Protein AF-A0A552UW07-F1 (afdb_monomer_lite)

Foldseek 3Di:
DDDDADDDVVLLVVLVVLLVVLVPPDPPDVSVVSNVVSVVNNVVVCVVVVVPPPPPPPPDD

Structure (mmCIF, N/CA/C/O backbone):
data_AF-A0A552UW07-F1
#
_entry.id   AF-A0A552UW07-F1
#
loo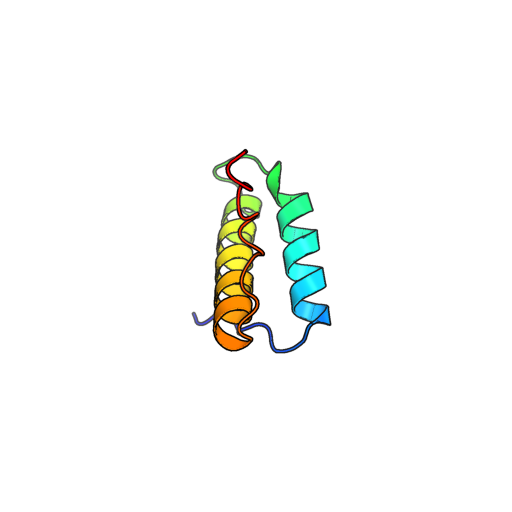p_
_atom_site.group_PDB
_atom_site.id
_atom_site.type_symbol
_atom_site.label_atom_id
_atom_site.label_alt_id
_atom_site.label_comp_id
_atom_site.label_asym_id
_atom_site.label_entity_id
_atom_site.label_seq_id
_atom_site.pdbx_PDB_ins_code
_atom_site.Cartn_x
_atom_site.Cartn_y
_atom_site.Cartn_z
_atom_site.occupancy
_atom_site.B_iso_or_equiv
_atom_site.auth_seq_id
_atom_site.auth_comp_id
_atom_site.auth_asym_id
_atom_site.auth_atom_id
_atom_site.pdbx_PDB_model_num
ATOM 1 N N . MET A 1 1 ? 8.628 -4.419 11.908 1.00 37.22 1 MET A N 1
ATOM 2 C CA . MET A 1 1 ? 8.591 -5.676 11.133 1.00 37.22 1 MET A CA 1
ATOM 3 C C . MET A 1 1 ? 8.534 -5.241 9.690 1.00 37.22 1 MET A C 1
ATOM 5 O O . MET A 1 1 ? 7.593 -4.540 9.365 1.00 37.22 1 MET A O 1
ATOM 9 N N . GLY A 1 2 ? 9.574 -5.517 8.900 1.00 48.00 2 GLY A N 1
ATOM 10 C CA . GLY A 1 2 ? 9.587 -5.122 7.492 1.00 48.00 2 GLY A CA 1
ATOM 11 C C . GLY A 1 2 ? 8.598 -5.991 6.734 1.00 48.00 2 GLY A C 1
ATOM 12 O O . GLY A 1 2 ? 8.771 -7.210 6.703 1.00 48.00 2 GLY A O 1
ATOM 13 N N . LEU A 1 3 ? 7.538 -5.383 6.211 1.00 57.97 3 LEU A N 1
ATOM 14 C CA . LEU A 1 3 ? 6.719 -6.017 5.189 1.00 57.97 3 LEU A CA 1
ATOM 15 C C . LEU A 1 3 ? 7.605 -6.218 3.958 1.00 57.97 3 LEU A C 1
ATOM 17 O O . LEU A 1 3 ? 8.471 -5.393 3.670 1.00 57.97 3 LEU A O 1
ATOM 21 N N . GLN A 1 4 ? 7.477 -7.372 3.306 1.00 71.06 4 GLN A N 1
ATOM 22 C CA . GLN A 1 4 ? 8.272 -7.640 2.114 1.00 71.06 4 GLN A CA 1
ATOM 23 C C . GLN A 1 4 ? 7.773 -6.723 0.990 1.00 71.06 4 GLN A C 1
ATOM 25 O O . GLN A 1 4 ? 6.556 -6.647 0.806 1.00 71.06 4 GLN A O 1
ATOM 30 N N . PRO A 1 5 ? 8.669 -6.031 0.269 1.00 75.00 5 PRO A N 1
ATOM 31 C CA . PRO A 1 5 ? 8.274 -5.261 -0.902 1.00 75.00 5 PRO A CA 1
ATOM 32 C C . PRO A 1 5 ? 7.704 -6.209 -1.958 1.00 75.00 5 PRO A C 1
ATOM 34 O O . PRO A 1 5 ? 8.109 -7.377 -2.033 1.00 75.00 5 PRO A O 1
ATOM 37 N N . LEU A 1 6 ? 6.764 -5.712 -2.758 1.00 85.88 6 LEU A N 1
ATOM 38 C CA . LEU A 1 6 ? 6.261 -6.449 -3.915 1.00 85.88 6 LEU A CA 1
ATOM 39 C C . LEU A 1 6 ? 7.438 -6.676 -4.872 1.00 85.88 6 LEU A C 1
ATOM 41 O O . LEU A 1 6 ? 8.232 -5.769 -5.099 1.00 85.88 6 LEU A O 1
ATOM 45 N N . GLN A 1 7 ? 7.596 -7.885 -5.408 1.00 82.25 7 GLN A N 1
ATOM 46 C CA . GLN A 1 7 ? 8.710 -8.201 -6.315 1.00 82.25 7 GLN A CA 1
ATOM 47 C C . GLN A 1 7 ? 8.248 -8.505 -7.737 1.00 82.25 7 GLN A C 1
ATOM 49 O O . GLN A 1 7 ? 9.069 -8.727 -8.626 1.00 82.25 7 GLN A O 1
ATOM 54 N N . SER A 1 8 ? 6.936 -8.584 -7.953 1.00 87.00 8 SER A N 1
ATOM 55 C CA . SER A 1 8 ? 6.338 -8.984 -9.222 1.00 87.00 8 SER A CA 1
ATOM 56 C C . SER A 1 8 ? 5.057 -8.211 -9.500 1.00 87.00 8 SER A C 1
ATOM 58 O O . SER A 1 8 ? 4.278 -7.931 -8.591 1.00 87.00 8 SER A O 1
ATOM 60 N N . GLU A 1 9 ? 4.769 -8.002 -10.783 1.00 86.38 9 GLU A N 1
ATOM 61 C CA . GLU A 1 9 ? 3.522 -7.379 -11.239 1.00 86.38 9 GLU A CA 1
ATOM 62 C C . GLU A 1 9 ? 2.274 -8.160 -10.778 1.00 86.38 9 GLU A C 1
ATOM 64 O O . GLU A 1 9 ? 1.243 -7.573 -10.473 1.00 86.38 9 GLU A O 1
ATOM 69 N N . GLU A 1 10 ? 2.362 -9.492 -10.654 1.00 88.81 10 GLU A N 1
ATOM 70 C CA . GLU A 1 10 ? 1.263 -10.310 -10.118 1.00 88.81 10 GLU A CA 1
ATOM 71 C C . GLU A 1 10 ? 0.968 -9.990 -8.641 1.00 88.81 10 GLU A C 1
ATOM 73 O O . GLU A 1 10 ? -0.190 -10.010 -8.219 1.00 88.81 10 GLU A O 1
ATOM 78 N N . GLU A 1 11 ? 2.001 -9.699 -7.844 1.00 88.56 11 GLU A N 1
ATOM 79 C CA . GLU A 1 11 ? 1.832 -9.293 -6.445 1.00 88.56 11 GLU A CA 1
ATOM 80 C C . GLU A 1 11 ? 1.246 -7.887 -6.366 1.00 88.56 11 GLU A C 1
ATOM 82 O O . GLU A 1 11 ? 0.314 -7.672 -5.595 1.00 88.56 11 GLU A O 1
ATOM 87 N N . TYR A 1 12 ? 1.720 -6.977 -7.219 1.00 89.00 12 TYR A N 1
ATOM 88 C CA . TYR A 1 12 ? 1.154 -5.642 -7.380 1.00 89.00 12 TYR A CA 1
ATOM 89 C C . TYR A 1 12 ? -0.333 -5.693 -7.738 1.00 89.00 12 TYR A C 1
ATOM 91 O O . TYR A 1 12 ? -1.154 -5.175 -6.992 1.00 89.00 12 TYR A O 1
ATOM 99 N N . GLN A 1 13 ? -0.726 -6.423 -8.786 1.00 90.06 13 GLN A N 1
ATOM 100 C CA . GLN A 1 13 ? -2.138 -6.545 -9.171 1.00 90.06 13 GLN A CA 1
ATOM 101 C C . GLN A 1 13 ? -3.007 -7.135 -8.054 1.00 90.06 13 GLN A C 1
ATOM 103 O O . GLN A 1 13 ? -4.140 -6.692 -7.857 1.00 90.06 13 GLN A O 1
ATOM 108 N N . LYS A 1 14 ? -2.499 -8.122 -7.304 1.00 90.31 14 LYS A N 1
ATOM 109 C CA . LYS A 1 14 ? -3.215 -8.680 -6.146 1.00 90.31 14 LYS A CA 1
ATOM 110 C C . LYS A 1 14 ? -3.355 -7.661 -5.022 1.00 90.31 14 LYS A C 1
ATOM 112 O O . LYS A 1 14 ? -4.440 -7.566 -4.453 1.00 90.31 14 LYS A O 1
ATOM 117 N N . ALA A 1 15 ? -2.293 -6.920 -4.712 1.00 90.44 15 ALA A N 1
ATOM 118 C CA .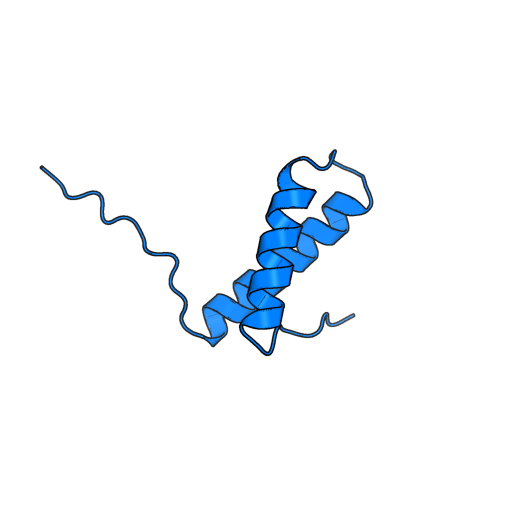 ALA A 1 15 ? -2.312 -5.880 -3.693 1.00 90.44 15 ALA A CA 1
ATOM 119 C C . ALA A 1 15 ? -3.298 -4.768 -4.070 1.00 90.44 15 ALA A C 1
ATOM 121 O O . ALA A 1 15 ? -4.179 -4.448 -3.278 1.00 90.44 15 ALA A O 1
ATOM 122 N N . THR A 1 16 ? -3.255 -4.277 -5.309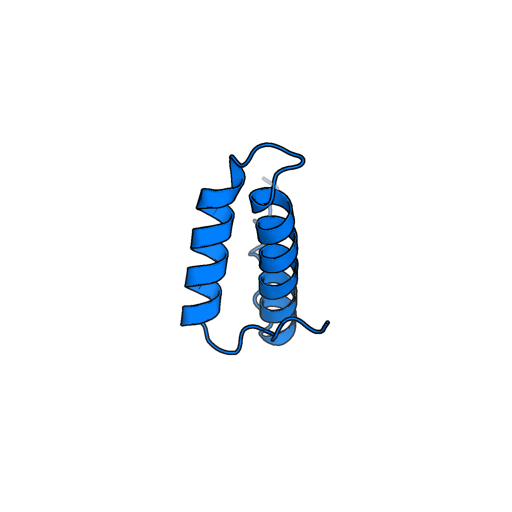 1.00 88.69 16 THR A N 1
ATOM 123 C CA . THR A 1 16 ? -4.172 -3.250 -5.820 1.00 88.69 16 THR A CA 1
ATOM 124 C C . THR A 1 16 ? -5.622 -3.732 -5.847 1.00 88.69 16 THR A C 1
ATOM 126 O O . THR A 1 16 ? -6.520 -3.017 -5.405 1.00 88.69 16 THR A O 1
ATOM 129 N N . ALA A 1 17 ? -5.884 -4.970 -6.280 1.00 90.81 17 ALA A N 1
ATOM 130 C CA . ALA A 1 17 ? -7.229 -5.546 -6.217 1.00 90.81 17 ALA A CA 1
ATOM 131 C C . ALA A 1 17 ? -7.740 -5.628 -4.771 1.00 90.81 17 ALA A C 1
ATOM 133 O O . ALA A 1 17 ? -8.894 -5.300 -4.498 1.00 90.81 17 ALA A O 1
ATOM 134 N N . ARG A 1 18 ? -6.866 -6.015 -3.838 1.00 90.25 18 ARG A N 1
ATOM 135 C CA . ARG A 1 18 ? -7.199 -6.115 -2.420 1.00 90.25 18 ARG A CA 1
ATOM 136 C C . ARG A 1 18 ? -7.453 -4.748 -1.790 1.00 90.25 18 ARG A C 1
ATOM 138 O O . ARG A 1 18 ? -8.414 -4.610 -1.044 1.00 90.25 18 ARG A O 1
ATOM 145 N N . ILE A 1 19 ? -6.665 -3.734 -2.143 1.00 90.94 19 ILE A N 1
ATOM 146 C CA . ILE A 1 19 ? -6.891 -2.333 -1.760 1.00 90.94 19 ILE A CA 1
ATOM 147 C C . ILE A 1 19 ? -8.286 -1.885 -2.192 1.00 90.94 19 ILE A C 1
ATOM 149 O O . ILE A 1 19 ? -9.004 -1.310 -1.386 1.00 90.94 19 ILE A O 1
ATOM 153 N N . ILE A 1 20 ? -8.710 -2.191 -3.423 1.00 88.81 20 ILE A N 1
ATOM 154 C CA . ILE A 1 20 ? -10.047 -1.832 -3.926 1.00 88.81 20 ILE A CA 1
ATOM 155 C C . ILE A 1 20 ? -11.158 -2.531 -3.127 1.00 88.81 20 ILE A C 1
ATOM 157 O O . ILE A 1 20 ? -12.179 -1.912 -2.825 1.00 88.81 20 ILE A O 1
ATOM 161 N N . GLU A 1 21 ? -10.972 -3.801 -2.756 1.00 88.44 21 GLU A N 1
ATOM 162 C CA . GLU A 1 21 ? -11.920 -4.519 -1.892 1.00 88.44 21 GLU A CA 1
ATOM 163 C C . GLU A 1 21 ? -12.001 -3.904 -0.489 1.00 88.44 21 GLU A C 1
ATOM 165 O O . GLU A 1 21 ? -13.093 -3.731 0.054 1.00 88.44 21 GLU A O 1
ATOM 170 N N . LEU A 1 22 ? -10.847 -3.551 0.079 1.00 87.38 22 LEU A N 1
ATOM 171 C CA . LEU A 1 22 ? -10.714 -2.958 1.407 1.00 87.38 22 LEU A CA 1
ATOM 172 C C . LEU A 1 22 ? -11.003 -1.451 1.417 1.00 87.38 22 LEU A C 1
ATOM 174 O O . LEU A 1 22 ? -11.120 -0.862 2.483 1.00 87.38 22 LEU A O 1
ATOM 178 N N . PHE A 1 23 ? -11.192 -0.815 0.260 1.00 81.00 23 PHE A N 1
ATOM 179 C CA . PHE A 1 23 ? -11.465 0.622 0.158 1.00 81.00 23 PHE A CA 1
ATOM 180 C C . PHE A 1 23 ? -12.795 1.022 0.820 1.00 81.00 23 PHE A C 1
ATOM 182 O O . PHE A 1 23 ? -12.993 2.177 1.185 1.00 81.00 23 PHE A O 1
ATOM 189 N N . ASN A 1 24 ? -13.716 0.064 0.982 1.00 81.00 24 ASN A N 1
ATOM 190 C CA . ASN A 1 24 ? -14.960 0.229 1.742 1.00 81.00 24 ASN A CA 1
ATOM 191 C C . ASN A 1 24 ? -14.875 -0.306 3.185 1.00 81.00 24 ASN A C 1
ATOM 193 O O . ASN A 1 24 ? -15.904 -0.365 3.861 1.00 81.00 24 ASN A O 1
ATOM 197 N N . ALA A 1 25 ? -13.700 -0.733 3.653 1.00 80.44 25 ALA A N 1
ATOM 198 C CA . ALA A 1 25 ? -13.531 -1.222 5.013 1.00 80.44 25 ALA A CA 1
ATOM 199 C C . ALA A 1 25 ? -13.816 -0.114 6.036 1.00 80.44 25 ALA A C 1
ATOM 201 O O . ALA A 1 25 ? -13.517 1.063 5.827 1.00 80.44 25 ALA A O 1
ATOM 202 N N . GLU A 1 26 ? -14.423 -0.495 7.157 1.00 78.75 26 GLU A N 1
ATOM 203 C CA . GLU A 1 26 ? -14.773 0.444 8.218 1.00 78.75 26 GLU A CA 1
ATOM 204 C C . GLU A 1 26 ? -13.520 0.813 9.030 1.00 78.75 26 GLU A C 1
ATOM 206 O O . GLU A 1 26 ? -12.718 -0.055 9.384 1.00 78.75 26 GLU A O 1
ATOM 211 N N . ALA A 1 27 ? -13.346 2.101 9.331 1.00 74.31 27 ALA A N 1
ATOM 212 C CA . ALA A 1 27 ? -12.186 2.592 10.074 1.00 74.31 27 ALA A CA 1
ATOM 213 C C . ALA A 1 27 ? -12.104 1.966 11.480 1.00 74.31 27 ALA A C 1
ATOM 215 O O . ALA A 1 27 ? -13.115 1.822 12.175 1.00 74.31 27 ALA A O 1
ATOM 216 N N . GLY A 1 28 ? -10.896 1.618 11.922 1.00 82.06 28 GLY A N 1
ATOM 217 C CA . GLY A 1 28 ? -10.635 0.947 13.195 1.00 82.06 28 GLY A CA 1
ATOM 218 C C . GLY A 1 28 ? -10.799 -0.576 13.161 1.00 82.06 28 GLY A C 1
ATOM 219 O O . GLY A 1 28 ? -10.843 -1.208 14.221 1.00 82.06 28 GLY A O 1
ATOM 220 N N . THR A 1 29 ? -10.907 -1.177 11.975 1.00 84.62 29 THR A N 1
ATOM 221 C CA . THR A 1 29 ? -10.933 -2.634 11.785 1.00 84.62 29 THR A CA 1
ATOM 222 C C . THR A 1 29 ? -9.570 -3.157 11.326 1.00 84.62 29 THR A C 1
ATOM 224 O O . THR A 1 29 ? -8.725 -2.411 10.844 1.00 84.62 29 THR A O 1
ATOM 227 N N . ALA A 1 30 ? -9.339 -4.469 11.452 1.00 86.12 30 ALA A N 1
ATOM 228 C CA . ALA A 1 30 ? -8.107 -5.095 10.955 1.00 86.12 30 ALA A CA 1
ATOM 229 C C . ALA A 1 30 ? -7.920 -4.926 9.433 1.00 86.12 30 ALA A C 1
ATOM 231 O O . ALA A 1 30 ? -6.804 -5.023 8.934 1.00 86.12 30 ALA A O 1
ATOM 232 N N . GLU A 1 31 ? -9.015 -4.664 8.718 1.00 86.31 31 GLU A N 1
ATOM 233 C CA . GLU A 1 31 ? -9.046 -4.404 7.282 1.00 86.31 31 GLU A CA 1
ATOM 234 C C . GLU A 1 31 ? -8.435 -3.039 6.929 1.00 86.31 31 GLU A C 1
ATOM 236 O O . GLU A 1 31 ? -7.764 -2.936 5.908 1.00 86.31 31 GLU A O 1
ATOM 241 N N . GLU A 1 32 ? -8.580 -2.021 7.787 1.00 86.62 32 GLU A N 1
ATOM 242 C CA . GLU A 1 32 ? -7.888 -0.730 7.636 1.00 86.62 32 GLU A CA 1
ATOM 243 C C . GLU A 1 32 ? -6.372 -0.898 7.808 1.00 86.62 32 GLU A C 1
ATOM 245 O O . GLU A 1 32 ? -5.597 -0.427 6.982 1.00 86.62 32 GLU A O 1
ATOM 250 N N . GLU A 1 33 ? -5.936 -1.625 8.842 1.00 87.75 33 GLU A N 1
ATOM 251 C CA . GLU A 1 33 ? -4.506 -1.880 9.066 1.00 87.75 33 GLU A CA 1
ATOM 252 C C . GLU A 1 33 ? -3.889 -2.692 7.908 1.00 87.75 33 GLU A C 1
ATOM 254 O O . GLU A 1 33 ? -2.710 -2.541 7.590 1.00 87.75 33 GLU A O 1
ATOM 259 N N . GLU A 1 34 ? -4.668 -3.574 7.272 1.00 88.19 34 GLU A N 1
ATOM 260 C CA . GLU A 1 34 ? -4.270 -4.285 6.050 1.00 88.19 34 GLU A CA 1
ATOM 261 C C . GLU A 1 34 ? -4.211 -3.336 4.843 1.00 88.19 34 GLU A C 1
ATOM 263 O O . GLU A 1 34 ? -3.239 -3.377 4.091 1.00 88.19 34 GLU A O 1
ATOM 268 N N . LEU A 1 35 ? -5.200 -2.451 4.691 1.00 89.69 35 LEU A N 1
ATOM 269 C CA . LEU A 1 35 ? -5.259 -1.449 3.628 1.00 89.69 35 LEU A CA 1
ATOM 270 C C . LEU A 1 35 ? -4.051 -0.503 3.668 1.00 89.69 35 LEU A C 1
ATOM 272 O O . LEU A 1 35 ? -3.398 -0.324 2.643 1.00 89.69 35 LEU A O 1
ATOM 276 N N . GLU A 1 36 ? -3.715 0.054 4.835 1.00 89.19 36 GLU A N 1
ATOM 277 C CA . GLU A 1 36 ? -2.559 0.950 5.002 1.00 89.19 36 GLU A CA 1
ATOM 278 C C . GLU A 1 36 ? -1.247 0.270 4.591 1.00 89.19 36 GLU A C 1
ATOM 280 O O . GLU A 1 36 ? -0.423 0.861 3.895 1.00 89.19 36 GLU A O 1
ATOM 285 N N . LYS A 1 37 ? -1.073 -1.002 4.964 1.00 88.94 37 LYS A N 1
ATOM 286 C CA . LYS A 1 37 ? 0.118 -1.785 4.607 1.00 88.94 37 LYS A CA 1
ATOM 287 C C . LYS A 1 37 ? 0.201 -2.075 3.117 1.00 88.94 37 LYS A C 1
ATOM 289 O O . LYS A 1 37 ? 1.283 -2.001 2.543 1.00 88.94 37 LYS A O 1
ATOM 294 N N . LEU A 1 38 ? -0.919 -2.440 2.498 1.00 89.75 38 LEU A N 1
ATOM 295 C CA . LEU A 1 38 ? -0.954 -2.709 1.064 1.00 89.75 38 LEU A CA 1
ATOM 296 C C . LEU A 1 38 ? -0.660 -1.436 0.267 1.00 89.75 38 LEU A C 1
ATOM 298 O O . LEU A 1 38 ? 0.071 -1.505 -0.715 1.00 89.75 38 LEU A O 1
ATOM 302 N N . LEU A 1 39 ? -1.181 -0.286 0.703 1.00 88.75 39 LEU A N 1
ATOM 303 C CA . LEU A 1 39 ? -0.896 1.010 0.086 1.00 88.75 39 LEU A CA 1
ATOM 304 C C . LEU A 1 39 ? 0.595 1.362 0.162 1.00 88.75 39 LEU A C 1
ATOM 306 O O . LEU A 1 39 ? 1.161 1.763 -0.851 1.00 88.75 39 LEU A O 1
ATOM 310 N N . GLU A 1 40 ? 1.241 1.162 1.316 1.00 90.50 40 GLU A N 1
ATOM 311 C CA . GLU A 1 40 ? 2.695 1.349 1.469 1.00 90.50 40 GLU A CA 1
ATOM 312 C C . GLU A 1 40 ? 3.476 0.445 0.499 1.00 90.50 40 GLU A C 1
ATOM 314 O O . GLU A 1 40 ? 4.317 0.925 -0.254 1.00 90.50 40 GLU A O 1
ATOM 319 N N . GLN A 1 41 ? 3.133 -0.846 0.429 1.00 89.06 41 GLN A N 1
ATOM 320 C CA . GLN A 1 41 ? 3.791 -1.806 -0.466 1.00 89.06 41 GLN A CA 1
ATOM 321 C C . GLN A 1 41 ? 3.638 -1.465 -1.953 1.00 89.06 41 GLN A C 1
ATOM 323 O O . GLN A 1 41 ? 4.582 -1.635 -2.723 1.00 89.06 41 GLN A O 1
ATOM 328 N N . VAL A 1 42 ? 2.440 -1.041 -2.358 1.00 89.25 42 VAL A N 1
ATOM 329 C 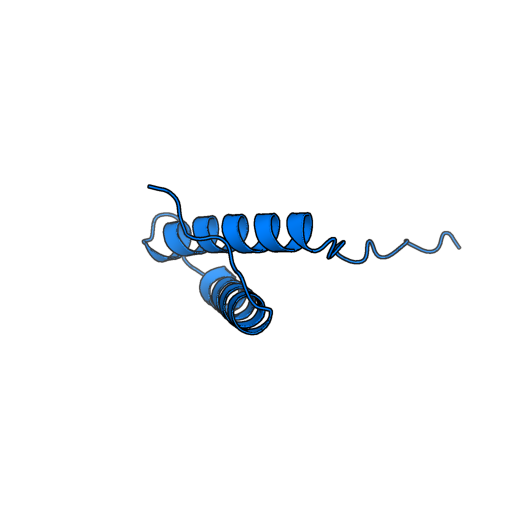CA . VAL A 1 42 ? 2.130 -0.630 -3.733 1.00 89.25 42 VAL A CA 1
ATOM 330 C C . VAL A 1 42 ? 2.901 0.635 -4.087 1.00 89.25 42 VAL A C 1
ATOM 332 O O . VAL A 1 42 ? 3.541 0.656 -5.131 1.00 89.25 42 VAL A O 1
ATOM 335 N N . THR A 1 43 ? 2.935 1.618 -3.186 1.00 88.06 43 THR A N 1
ATOM 336 C CA . THR A 1 43 ? 3.679 2.872 -3.383 1.00 88.06 43 THR A CA 1
ATOM 337 C C . THR A 1 43 ? 5.178 2.606 -3.533 1.00 88.06 43 THR A C 1
ATOM 339 O O . TH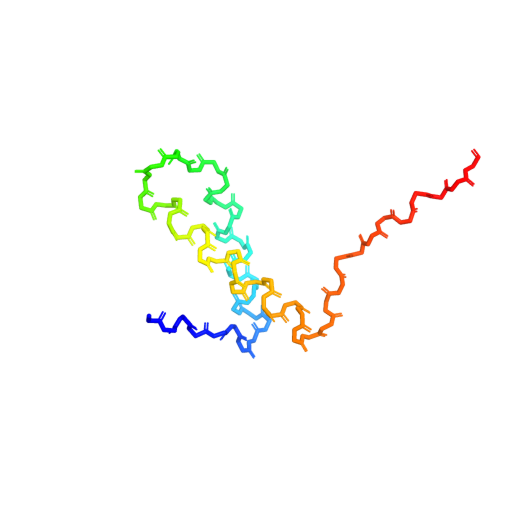R A 1 43 ? 5.786 3.049 -4.502 1.00 88.06 43 THR A O 1
ATOM 342 N N . ASP A 1 44 ? 5.763 1.800 -2.640 1.00 89.00 44 ASP A N 1
ATOM 343 C CA . ASP A 1 44 ? 7.177 1.409 -2.712 1.00 89.00 44 ASP A CA 1
ATOM 344 C C . ASP A 1 44 ? 7.507 0.698 -4.037 1.00 89.00 44 ASP A C 1
ATOM 346 O O . ASP A 1 44 ? 8.560 0.922 -4.638 1.00 89.00 44 ASP A O 1
ATOM 350 N N . TYR A 1 45 ? 6.608 -0.174 -4.508 1.00 88.50 45 TYR A N 1
ATOM 351 C CA . TYR A 1 45 ? 6.776 -0.882 -5.776 1.00 88.50 45 TYR A CA 1
ATOM 352 C C . TYR A 1 45 ? 6.716 0.059 -6.979 1.00 88.50 45 TYR A C 1
ATOM 354 O O . TYR A 1 45 ? 7.532 -0.072 -7.894 1.00 88.50 45 TYR A O 1
ATOM 362 N N . GLU A 1 46 ? 5.771 0.999 -6.972 1.00 87.44 46 GLU A N 1
ATOM 363 C CA . GLU A 1 46 ? 5.605 2.014 -8.010 1.00 87.44 46 GLU A CA 1
ATOM 364 C C . GLU A 1 46 ? 6.823 2.935 -8.083 1.00 87.44 46 GLU A C 1
ATOM 366 O O . GLU A 1 46 ? 7.360 3.141 -9.173 1.00 87.44 46 GLU A O 1
ATOM 371 N N . GLU A 1 47 ? 7.335 3.396 -6.938 1.00 87.12 47 GLU A N 1
ATOM 372 C CA . GLU A 1 47 ? 8.571 4.180 -6.860 1.00 87.12 47 GLU A CA 1
ATOM 373 C C . GLU A 1 47 ? 9.791 3.389 -7.359 1.00 87.12 47 GLU A C 1
ATOM 375 O O . GLU A 1 47 ? 10.610 3.922 -8.112 1.00 87.12 47 GLU A O 1
ATOM 380 N N . GLU A 1 48 ? 9.923 2.109 -6.989 1.00 87.38 48 GLU A N 1
ATOM 381 C CA . GLU A 1 48 ? 11.041 1.262 -7.430 1.00 87.38 48 GLU A CA 1
ATOM 382 C C . GLU A 1 48 ? 11.005 0.992 -8.943 1.00 87.38 48 GLU A C 1
ATOM 384 O O . GLU A 1 48 ? 12.051 0.966 -9.600 1.00 87.38 48 GLU A O 1
ATOM 389 N N . HIS A 1 49 ? 9.80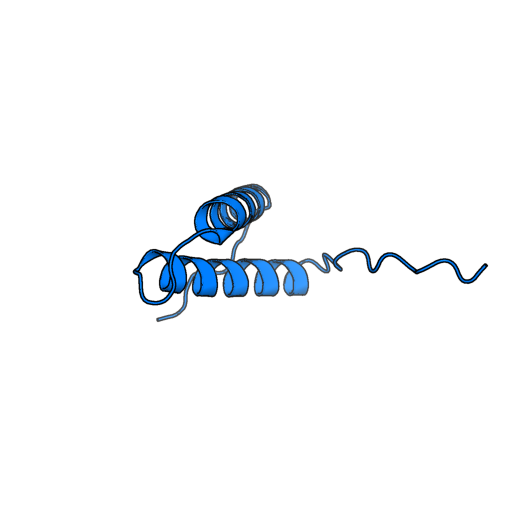9 0.798 -9.504 1.00 85.25 49 HIS A N 1
ATOM 390 C CA . HIS A 1 49 ? 9.621 0.458 -10.916 1.00 85.25 49 HIS A CA 1
ATOM 391 C C . HIS A 1 49 ? 9.424 1.683 -11.819 1.00 85.25 49 HIS A C 1
ATOM 393 O O . HIS A 1 49 ? 9.397 1.526 -13.041 1.00 85.25 49 HIS A O 1
ATOM 399 N N . GLY A 1 50 ? 9.325 2.888 -11.250 1.00 80.00 50 GLY A N 1
ATOM 400 C CA . GLY A 1 50 ? 9.010 4.107 -11.996 1.00 80.00 50 GLY A CA 1
ATOM 401 C C . GLY A 1 50 ? 7.621 4.053 -12.632 1.00 80.00 50 GLY A C 1
ATOM 402 O O . GLY A 1 50 ? 7.435 4.554 -13.740 1.00 80.00 50 GLY A O 1
ATOM 403 N N . ILE A 1 51 ? 6.667 3.393 -11.970 1.00 78.00 51 ILE A N 1
ATOM 404 C CA . ILE A 1 51 ? 5.254 3.422 -12.350 1.00 78.00 51 ILE A CA 1
ATOM 405 C C . ILE A 1 51 ? 4.725 4.759 -11.841 1.00 78.00 51 ILE A C 1
ATOM 407 O O . ILE A 1 51 ? 4.202 4.870 -10.738 1.00 78.00 51 ILE A O 1
ATOM 411 N N . GLU A 1 52 ? 4.947 5.810 -12.620 1.00 62.84 52 GLU A N 1
ATOM 412 C CA . GLU A 1 52 ? 4.297 7.088 -12.374 1.00 62.84 52 GLU A CA 1
ATOM 413 C C . GLU A 1 52 ? 2.804 6.865 -12.628 1.00 62.84 52 GLU A C 1
ATOM 415 O O . GLU A 1 52 ? 2.417 6.450 -13.724 1.00 62.84 52 GLU A O 1
ATOM 420 N N . ALA A 1 53 ? 1.962 7.067 -11.605 1.00 62.12 53 ALA A N 1
ATOM 421 C CA . ALA A 1 53 ? 0.534 7.224 -11.839 1.00 62.12 53 ALA A CA 1
ATOM 422 C C . ALA A 1 53 ? 0.418 8.293 -12.922 1.00 62.12 53 ALA A C 1
ATOM 424 O O . ALA A 1 53 ? 0.947 9.384 -12.712 1.00 62.12 53 ALA A O 1
ATOM 425 N N . GLU A 1 54 ? -0.150 7.950 -14.085 1.00 56.31 54 GLU A N 1
ATOM 426 C CA . GLU A 1 54 ? -0.321 8.911 -15.171 1.00 56.31 54 GLU A CA 1
ATOM 427 C C . GLU A 1 54 ? -1.044 10.113 -14.561 1.00 56.31 54 GLU A C 1
ATOM 429 O O . GLU A 1 54 ? -2.230 10.036 -14.231 1.00 56.31 54 GLU A O 1
ATOM 434 N N . GLU A 1 55 ? -0.302 11.193 -14.297 1.00 53.84 55 GLU A N 1
ATOM 435 C CA . GLU A 1 55 ? -0.904 12.476 -14.010 1.00 53.84 55 GLU A CA 1
ATOM 436 C C . GLU A 1 55 ? -1.655 12.769 -15.301 1.00 53.84 55 GLU A C 1
ATOM 438 O O . GLU A 1 55 ? -1.023 12.989 -16.334 1.00 53.84 55 GLU A O 1
ATOM 443 N N . ASP A 1 56 ? -2.986 12.631 -15.279 1.00 53.34 56 ASP A N 1
ATOM 444 C CA . ASP A 1 56 ? -3.857 13.182 -16.309 1.00 53.34 56 ASP A CA 1
ATOM 445 C C . ASP A 1 56 ? -3.391 14.636 -16.453 1.00 53.34 56 ASP A C 1
ATOM 447 O O . ASP A 1 56 ? -3.692 15.482 -15.606 1.00 53.34 56 ASP A O 1
ATOM 451 N N . GLU A 1 57 ? -2.542 14.904 -17.451 1.00 53.78 57 GLU A N 1
ATOM 452 C CA . GLU A 1 57 ? -2.195 16.253 -17.848 1.00 53.78 57 GLU A CA 1
ATOM 453 C C . GLU A 1 57 ? -3.547 16.856 -18.218 1.00 53.78 57 GLU A C 1
ATOM 455 O O . GLU A 1 57 ? -4.086 16.550 -19.282 1.00 53.78 57 GLU A O 1
ATOM 460 N N . GLU A 1 58 ? -4.156 17.622 -17.304 1.00 59.91 58 GLU A N 1
ATOM 461 C CA . GLU A 1 58 ? -5.330 18.422 -17.620 1.00 59.91 58 GLU A CA 1
ATOM 462 C C . GLU A 1 58 ? -4.907 19.313 -18.790 1.00 59.91 58 GLU A C 1
ATOM 464 O O . GLU A 1 58 ? -4.205 20.310 -18.614 1.00 59.91 58 GLU A O 1
ATOM 469 N N . GLU A 1 59 ? -5.254 18.877 -20.002 1.00 58.97 59 GLU A N 1
ATOM 470 C CA . GLU A 1 59 ? -4.960 19.571 -21.242 1.00 58.97 59 GLU A CA 1
ATOM 471 C C . GLU A 1 59 ? -5.638 20.940 -21.121 1.00 58.97 59 GLU A C 1
ATOM 473 O O . GLU A 1 59 ? -6.865 21.053 -21.156 1.00 58.97 59 GLU A O 1
ATOM 478 N N . GLU A 1 60 ? -4.842 21.980 -20.861 1.00 59.34 60 GLU A N 1
ATOM 479 C CA . GLU A 1 60 ? -5.307 23.362 -20.779 1.00 59.34 60 GLU A CA 1
ATOM 480 C C . GLU A 1 60 ? -5.897 23.740 -22.150 1.00 59.34 60 GLU A C 1
ATOM 482 O O . GLU A 1 60 ? -5.155 23.907 -23.123 1.00 59.34 60 GLU A O 1
ATOM 487 N N . VAL A 1 61 ? -7.233 23.839 -22.240 1.00 56.78 61 VAL A N 1
ATOM 488 C CA . VAL A 1 61 ? -7.966 24.303 -23.439 1.00 56.78 61 VAL A CA 1
ATOM 489 C C . VAL A 1 61 ? -8.590 25.675 -23.229 1.00 56.78 61 VAL A C 1
ATOM 491 O O . VAL A 1 61 ? -9.269 25.874 -22.195 1.00 56.78 61 VAL A O 1
#

pLDDT: mean 79.57, std 13.57, range [37.22, 90.94]

Secondary structure (DSSP, 8-state):
--PPPP-SHHHHHHHHHHHHHHTTPPTTSHHHHHHHHHHHHHHHHHHHHT-----------

Organism: NCBI:txid2593302

Sequence (61 aa):
MGLQPLQSEEEYQKATARIIELFNAEAGTAEEEELEKLLEQVTDYEEEHGIEAEEDEEEEV

Radius of gyration: 13.84 Å; chains: 1; bounding box: 26×35×37 Å